Protein AF-A0A645G7L3-F1 (afdb_monomer_lite)

Organism: NCBI:txid1076179

InterPro domains:
  IPR011059 Metal-dependent hydrolase, composite domain superfamily [G3DSA:2.30.40.10] (1-49)
  IPR011059 Metal-dependent hydrolase, composite domain superfamily [SSF51338] (11-49)

Radius of gyration: 12.72 Å; chains: 1; bounding box: 27×19×32 Å

pLDDT: mean 92.67, std 10.32, range [52.19, 98.38]

Structure (mmCIF, N/CA/C/O backbone):
data_AF-A0A645G7L3-F1
#
_entry.id   AF-A0A645G7L3-F1
#
loop_
_atom_site.group_PDB
_atom_site.id
_atom_site.type_symbol
_atom_site.label_atom_id
_atom_site.label_alt_id
_atom_site.label_comp_id
_atom_site.label_asym_id
_atom_site.label_entity_id
_atom_site.label_seq_id
_atom_site.pdbx_PDB_ins_code
_atom_site.Cartn_x
_atom_site.Cartn_y
_atom_site.Cartn_z
_atom_site.occupancy
_atom_site.B_iso_or_equiv
_atom_site.auth_seq_id
_atom_site.auth_comp_id
_atom_site.auth_asym_id
_atom_site.auth_atom_id
_atom_site.pdbx_PDB_model_num
ATOM 1 N N . MET A 1 1 ? 6.088 12.579 15.247 1.00 65.00 1 MET A N 1
ATOM 2 C CA . MET A 1 1 ? 5.203 11.443 14.904 1.00 65.00 1 MET A CA 1
ATOM 3 C C . MET A 1 1 ? 3.771 11.957 14.856 1.00 65.00 1 MET A C 1
ATOM 5 O O . MET A 1 1 ? 3.443 12.786 15.693 1.00 65.00 1 MET A O 1
ATOM 9 N N . VAL A 1 2 ? 2.962 11.542 13.876 1.00 83.75 2 VAL A N 1
ATOM 10 C CA . VAL A 1 2 ? 1.612 12.105 13.626 1.00 83.75 2 VAL A CA 1
ATOM 11 C C . VAL A 1 2 ? 0.505 11.375 14.421 1.00 83.75 2 VAL A C 1
ATOM 13 O O . VAL A 1 2 ? -0.636 11.817 14.418 1.00 83.75 2 VAL A O 1
ATOM 16 N N . GLY A 1 3 ? 0.831 10.301 15.158 1.00 90.81 3 GLY A N 1
ATOM 17 C CA . GLY A 1 3 ? -0.097 9.619 16.079 1.00 90.81 3 GLY A CA 1
ATOM 18 C C . GLY A 1 3 ? -1.102 8.681 15.400 1.00 90.81 3 GLY A C 1
ATOM 19 O O . GLY A 1 3 ? -2.205 8.489 15.903 1.00 90.81 3 GLY A O 1
ATOM 20 N N . VAL A 1 4 ? -0.748 8.135 14.233 1.00 93.69 4 VAL A N 1
ATOM 21 C CA . VAL A 1 4 ? -1.620 7.283 13.396 1.00 93.69 4 VAL A CA 1
ATOM 22 C C . VAL A 1 4 ? -1.145 5.830 13.311 1.00 93.69 4 VAL A C 1
ATOM 24 O O . VAL A 1 4 ? -1.803 4.990 12.707 1.00 93.69 4 VAL A O 1
ATOM 27 N N . GLU A 1 5 ? -0.016 5.503 13.932 1.00 94.38 5 GLU A N 1
ATOM 28 C CA . GLU A 1 5 ? 0.638 4.191 13.869 1.00 94.38 5 GLU A CA 1
ATOM 29 C C . GLU A 1 5 ? -0.232 3.028 14.377 1.00 94.38 5 GLU A C 1
ATOM 31 O O . GLU A 1 5 ? -0.072 1.887 13.932 1.00 94.38 5 GLU A O 1
ATOM 36 N N . LYS A 1 6 ? -1.177 3.317 15.283 1.00 94.44 6 LYS A N 1
ATOM 37 C CA . LYS A 1 6 ? -2.143 2.333 15.795 1.00 94.44 6 LYS A CA 1
ATOM 38 C C . LYS A 1 6 ? -3.179 1.918 14.755 1.00 94.44 6 LYS A C 1
ATOM 40 O O . LYS A 1 6 ? -3.698 0.814 14.852 1.00 94.44 6 LYS A O 1
ATOM 45 N N . SER A 1 7 ? -3.491 2.782 13.789 1.00 95.38 7 SER A N 1
ATOM 46 C CA . SER A 1 7 ? -4.514 2.516 12.776 1.00 95.38 7 SER A CA 1
ATOM 47 C C . SER A 1 7 ? -3.943 2.265 11.383 1.00 95.38 7 SER A C 1
ATOM 49 O O . SER A 1 7 ? -4.613 1.602 10.597 1.00 95.38 7 SER A O 1
ATOM 51 N N . ARG A 1 8 ? -2.743 2.773 11.052 1.00 94.75 8 ARG A N 1
ATOM 52 C CA . ARG A 1 8 ? -2.147 2.707 9.702 1.00 94.75 8 ARG A CA 1
ATOM 53 C C . ARG A 1 8 ? -0.615 2.643 9.720 1.00 94.75 8 ARG A C 1
ATOM 55 O O . ARG A 1 8 ? 0.019 2.869 10.746 1.00 94.75 8 ARG A O 1
ATOM 62 N N . GLY A 1 9 ? -0.024 2.371 8.553 1.00 91.94 9 GLY A N 1
ATOM 63 C CA . GLY A 1 9 ? 1.421 2.474 8.294 1.00 91.94 9 GLY A CA 1
ATOM 64 C C . GLY A 1 9 ? 2.152 1.139 8.116 1.00 91.94 9 GLY A C 1
ATOM 65 O O . GLY A 1 9 ? 3.235 1.121 7.544 1.00 91.94 9 GLY A O 1
ATOM 66 N N . THR A 1 10 ? 1.552 0.027 8.541 1.00 95.94 10 THR A N 1
ATOM 67 C CA . THR A 1 10 ? 2.035 -1.343 8.300 1.00 95.94 10 THR A CA 1
ATOM 68 C C . THR A 1 10 ? 0.858 -2.261 7.976 1.00 95.94 10 THR A C 1
ATOM 70 O O . THR A 1 10 ? -0.291 -1.930 8.282 1.00 95.94 10 THR A O 1
ATOM 73 N N . LEU A 1 11 ? 1.133 -3.414 7.360 1.00 96.19 11 LEU A N 1
ATOM 74 C CA . LEU A 1 11 ? 0.123 -4.434 7.071 1.00 96.19 11 LEU A CA 1
ATOM 75 C C . LEU A 1 11 ? 0.012 -5.415 8.235 1.00 96.19 11 LEU A C 1
ATOM 77 O O . LEU A 1 11 ? 0.724 -6.413 8.299 1.00 96.19 11 LEU A O 1
ATOM 81 N N . GLU A 1 12 ? -0.891 -5.110 9.161 1.00 97.44 12 GLU A N 1
ATOM 82 C CA . GLU A 1 12 ? -1.145 -5.884 10.376 1.00 97.44 12 GLU A CA 1
ATOM 83 C C . GLU A 1 12 ? -2.654 -6.004 10.623 1.00 97.44 12 GLU A C 1
ATOM 85 O O . GLU A 1 12 ? -3.428 -5.096 10.309 1.00 97.44 12 GLU A O 1
ATOM 90 N N . ALA A 1 13 ? -3.087 -7.118 11.218 1.00 96.50 13 ALA A N 1
ATOM 91 C CA . ALA A 1 13 ? -4.487 -7.305 11.587 1.00 96.50 13 ALA A CA 1
ATOM 92 C C . ALA A 1 13 ? -4.945 -6.236 12.596 1.00 96.50 13 ALA A C 1
ATOM 94 O O . ALA A 1 13 ? -4.222 -5.887 13.525 1.00 96.50 13 ALA A O 1
ATOM 95 N N . GLY A 1 14 ? -6.166 -5.726 12.416 1.00 96.25 14 GLY A N 1
ATOM 96 C CA . GLY A 1 14 ? -6.734 -4.661 13.253 1.00 96.25 14 GLY A CA 1
ATOM 97 C C . GLY A 1 14 ? -6.404 -3.238 12.791 1.00 96.25 14 GLY A C 1
ATOM 98 O O . GLY A 1 14 ? -7.040 -2.300 13.270 1.00 96.25 14 GLY A O 1
ATOM 99 N N . LYS A 1 15 ? -5.480 -3.064 11.835 1.00 97.69 15 LYS A N 1
ATOM 100 C CA . LYS A 1 15 ? -5.259 -1.785 11.147 1.00 97.69 15 LYS A CA 1
ATOM 101 C C . LYS A 1 15 ? -6.193 -1.634 9.953 1.00 97.69 15 LYS A C 1
ATOM 103 O O . LYS A 1 15 ? -6.769 -2.603 9.455 1.00 97.69 15 LYS A O 1
ATOM 108 N N . GLU A 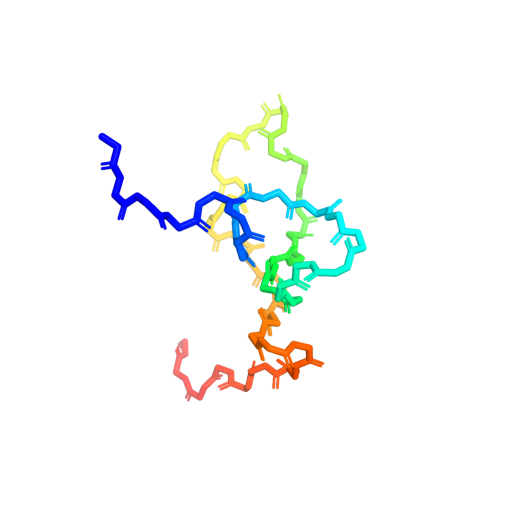1 16 ? -6.354 -0.401 9.492 1.00 97.69 16 GLU A N 1
ATOM 109 C CA . GLU A 1 16 ? -7.089 -0.147 8.263 1.00 97.69 16 GLU A CA 1
ATOM 110 C C . GLU A 1 16 ? -6.372 -0.787 7.070 1.00 97.69 16 GLU A C 1
ATOM 112 O O . GLU A 1 16 ? -5.159 -0.655 6.907 1.00 97.69 16 GLU A O 1
ATOM 117 N N . ALA A 1 17 ? -7.139 -1.466 6.216 1.00 97.50 17 ALA A N 1
ATOM 118 C CA . ALA A 1 17 ? -6.631 -2.135 5.024 1.00 97.50 17 ALA A CA 1
ATOM 119 C C . ALA A 1 17 ? -6.369 -1.133 3.880 1.00 97.50 17 ALA A C 1
ATOM 121 O O . ALA A 1 17 ? -7.053 -1.143 2.853 1.00 97.50 17 ALA A O 1
ATOM 122 N N . ASP A 1 18 ? -5.388 -0.256 4.096 1.00 97.19 18 ASP A N 1
ATOM 123 C CA . ASP A 1 18 ? -4.845 0.695 3.126 1.00 97.19 18 ASP A CA 1
ATOM 124 C C . ASP A 1 18 ? -3.528 0.145 2.562 1.00 97.19 18 ASP A C 1
ATOM 126 O O . ASP A 1 18 ? -2.533 0.050 3.283 1.00 97.19 18 ASP A O 1
ATOM 130 N N . PHE A 1 19 ? -3.502 -0.229 1.281 1.00 96.88 19 PHE A N 1
ATOM 131 C CA . PHE A 1 19 ? -2.296 -0.765 0.645 1.00 96.88 19 PHE A CA 1
ATOM 132 C C . PHE A 1 19 ? -2.285 -0.601 -0.874 1.00 96.88 19 PHE A C 1
ATOM 134 O O . PHE A 1 19 ? -3.311 -0.363 -1.518 1.00 96.88 19 PHE A O 1
ATOM 141 N N . LEU A 1 20 ? -1.090 -0.743 -1.444 1.00 96.69 20 LEU A N 1
ATOM 142 C CA . LEU A 1 20 ? -0.842 -0.741 -2.880 1.00 96.69 20 LEU A CA 1
ATOM 143 C C . LEU A 1 20 ? -0.467 -2.148 -3.335 1.00 96.69 20 LEU A C 1
ATOM 145 O O . LEU A 1 20 ? 0.189 -2.893 -2.610 1.00 96.69 20 LEU A O 1
ATOM 149 N N . VAL A 1 21 ? -0.842 -2.479 -4.563 1.00 96.88 21 VAL A N 1
ATOM 150 C CA . VAL A 1 21 ? -0.318 -3.639 -5.282 1.00 96.88 21 VAL A CA 1
ATOM 151 C C . VAL A 1 21 ? 0.518 -3.102 -6.432 1.00 96.88 21 VAL A C 1
ATOM 153 O O . VAL A 1 21 ? -0.018 -2.420 -7.307 1.00 96.88 21 VAL A O 1
ATOM 156 N N . LEU A 1 22 ? 1.819 -3.379 -6.420 1.00 97.31 22 LEU A N 1
ATOM 157 C CA . LEU A 1 22 ? 2.751 -2.929 -7.455 1.00 97.31 22 LEU A CA 1
ATOM 158 C C . LEU A 1 22 ? 2.871 -3.982 -8.560 1.00 97.31 22 LEU A C 1
ATOM 160 O O . LEU A 1 22 ? 2.672 -5.175 -8.313 1.00 97.31 22 LEU A O 1
ATOM 164 N N . ALA A 1 23 ? 3.148 -3.537 -9.785 1.00 97.38 23 ALA A N 1
ATOM 165 C CA . ALA A 1 23 ? 3.452 -4.438 -10.896 1.00 97.38 23 ALA A CA 1
ATOM 166 C C . ALA A 1 23 ? 4.872 -5.027 -10.798 1.00 97.38 23 ALA A C 1
ATOM 168 O O . ALA A 1 23 ? 5.133 -6.093 -11.349 1.00 97.38 23 ALA A O 1
ATOM 169 N N . GLU A 1 24 ? 5.757 -4.342 -10.073 1.00 97.88 24 GLU A N 1
ATOM 170 C CA . GLU A 1 24 ? 7.193 -4.611 -9.990 1.00 97.88 24 GLU A CA 1
ATOM 171 C C . GLU A 1 24 ? 7.663 -4.670 -8.529 1.00 97.88 24 GLU A C 1
ATOM 173 O O . GLU A 1 24 ? 6.944 -4.258 -7.612 1.00 97.88 24 GLU A O 1
ATOM 178 N N . ASN A 1 25 ? 8.864 -5.211 -8.302 1.00 97.56 25 ASN A N 1
ATOM 179 C CA . ASN A 1 25 ? 9.443 -5.345 -6.969 1.00 97.56 25 ASN A CA 1
ATOM 180 C C . ASN A 1 25 ? 10.134 -4.037 -6.531 1.00 97.56 25 ASN A C 1
ATOM 182 O O . ASN A 1 25 ? 11.175 -3.689 -7.090 1.00 97.56 25 ASN A O 1
ATOM 186 N N . PRO A 1 26 ? 9.641 -3.349 -5.485 1.00 97.38 26 PRO A N 1
ATOM 187 C CA . PRO A 1 26 ? 10.222 -2.088 -5.028 1.00 97.38 26 PRO A CA 1
ATOM 188 C C . PRO A 1 26 ? 11.575 -2.240 -4.317 1.00 97.38 26 PRO A C 1
ATOM 190 O O . PRO A 1 26 ? 12.220 -1.238 -4.022 1.00 97.38 26 PRO A O 1
ATOM 193 N N . LEU A 1 27 ? 11.994 -3.469 -3.985 1.00 98.06 27 LEU A N 1
ATOM 194 C CA . LEU A 1 27 ? 13.317 -3.725 -3.406 1.00 98.06 27 LEU A CA 1
ATOM 195 C C . LEU A 1 27 ? 14.426 -3.727 -4.464 1.00 98.06 27 LEU A C 1
ATOM 197 O O . LEU A 1 27 ? 15.580 -3.492 -4.113 1.00 98.06 27 LEU A O 1
ATOM 201 N N . ASP A 1 28 ? 14.069 -3.980 -5.727 1.00 98.38 28 ASP A N 1
ATOM 202 C CA . ASP A 1 28 ? 15.005 -3.976 -6.853 1.00 98.38 28 ASP A CA 1
ATOM 203 C C . ASP A 1 28 ? 15.116 -2.568 -7.468 1.00 98.38 28 ASP A C 1
ATOM 205 O O . ASP A 1 28 ? 16.217 -2.131 -7.800 1.00 98.38 28 ASP A O 1
ATOM 209 N N . ASP A 1 29 ? 13.992 -1.842 -7.572 1.00 96.25 29 ASP A N 1
ATOM 210 C CA . ASP A 1 29 ? 13.928 -0.460 -8.064 1.00 96.25 29 ASP A CA 1
ATOM 211 C C . ASP A 1 29 ? 12.798 0.336 -7.380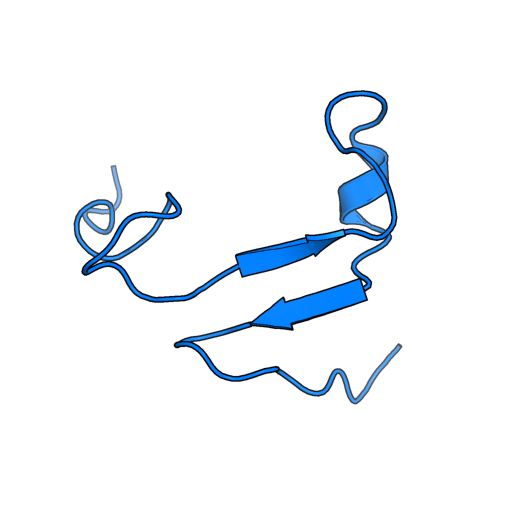 1.00 96.25 29 ASP A C 1
ATOM 213 O O . ASP A 1 29 ? 11.637 -0.075 -7.359 1.00 96.25 29 ASP A O 1
ATOM 217 N N . LEU A 1 30 ? 13.117 1.527 -6.865 1.00 96.88 30 LEU A N 1
ATOM 218 C CA . LEU A 1 30 ? 12.129 2.438 -6.279 1.00 96.88 30 LEU A CA 1
ATOM 219 C C . LEU A 1 30 ? 11.166 3.026 -7.327 1.00 96.88 30 LEU A C 1
ATOM 221 O O . LEU A 1 30 ? 10.070 3.456 -6.959 1.00 96.88 30 LEU A O 1
ATOM 225 N N . GLY A 1 31 ? 11.518 2.998 -8.617 1.00 97.25 31 GLY A N 1
ATOM 226 C CA . GLY A 1 31 ? 10.625 3.355 -9.726 1.00 97.25 31 GLY A CA 1
ATOM 227 C C . GLY A 1 31 ? 9.336 2.523 -9.767 1.00 97.25 31 GLY A C 1
ATOM 228 O O . GLY A 1 31 ? 8.307 3.001 -10.243 1.00 97.25 31 GLY A O 1
ATOM 229 N N . ALA A 1 32 ? 9.324 1.336 -9.147 1.00 97.69 32 ALA A N 1
ATOM 230 C CA . ALA A 1 32 ? 8.143 0.476 -9.039 1.00 97.69 32 ALA A CA 1
ATOM 231 C C . ALA A 1 32 ? 6.915 1.177 -8.416 1.00 97.69 32 ALA A C 1
ATOM 233 O O . ALA A 1 32 ? 5.774 0.789 -8.685 1.00 97.69 32 ALA A O 1
ATOM 234 N N . PH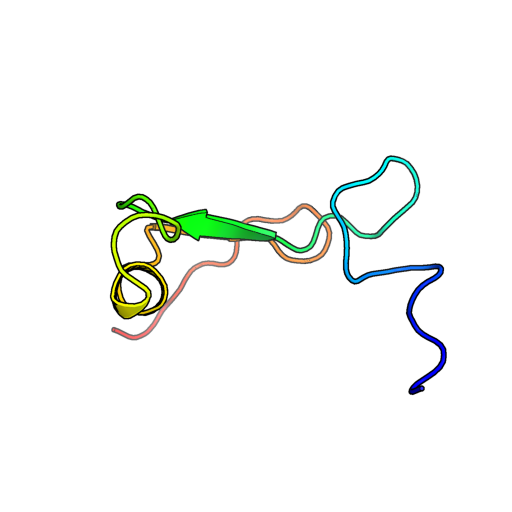E A 1 33 ? 7.111 2.221 -7.597 1.00 96.38 33 PHE A N 1
ATOM 235 C CA . PHE A 1 33 ? 6.013 3.000 -7.009 1.00 96.38 33 PHE A CA 1
ATOM 236 C C . PHE A 1 33 ? 5.255 3.877 -8.019 1.00 96.38 33 PHE A C 1
ATOM 238 O O . PHE A 1 33 ? 4.146 4.323 -7.713 1.00 96.38 33 PHE A O 1
ATOM 245 N N . GLU A 1 34 ? 5.793 4.093 -9.219 1.00 94.88 34 GLU A N 1
ATOM 246 C CA . GLU A 1 34 ? 5.079 4.743 -10.324 1.00 94.88 34 GLU A CA 1
ATOM 247 C C . GLU A 1 34 ? 4.156 3.749 -11.055 1.00 94.88 34 GLU A C 1
ATOM 249 O O . GLU A 1 34 ? 3.120 4.131 -11.602 1.00 94.88 34 GLU A O 1
ATOM 254 N N . HIS A 1 35 ? 4.461 2.447 -10.985 1.00 95.00 35 HIS A N 1
ATOM 255 C CA . HIS A 1 35 ? 3.760 1.364 -11.686 1.00 95.00 35 HIS A CA 1
ATOM 256 C C . HIS A 1 35 ? 2.765 0.630 -10.766 1.00 95.00 35 HIS A C 1
ATOM 258 O O . HIS A 1 35 ? 2.803 -0.590 -10.560 1.00 95.00 35 HIS A O 1
ATOM 264 N N . ILE A 1 36 ? 1.836 1.393 -10.185 1.00 95.44 36 ILE A N 1
ATOM 265 C CA . ILE A 1 36 ? 0.803 0.867 -9.281 1.00 95.44 36 ILE A CA 1
ATOM 266 C C . ILE A 1 36 ? -0.279 0.131 -10.080 1.00 95.44 36 ILE A C 1
ATOM 268 O O . ILE A 1 36 ? -0.996 0.737 -10.876 1.00 95.44 36 ILE A O 1
ATOM 272 N N . ARG A 1 37 ? -0.470 -1.160 -9.791 1.00 95.69 37 ARG A N 1
ATOM 273 C CA . ARG A 1 37 ? -1.514 -1.996 -10.400 1.00 95.69 37 ARG A CA 1
ATOM 274 C C . ARG A 1 37 ? -2.874 -1.794 -9.736 1.00 95.69 37 ARG A C 1
ATOM 276 O O . ARG A 1 37 ? -3.885 -1.663 -10.421 1.00 95.69 37 ARG A O 1
ATOM 283 N N . GLU A 1 38 ? -2.914 -1.784 -8.404 1.00 96.50 38 GLU A N 1
ATOM 284 C CA . GLU A 1 38 ? -4.155 -1.617 -7.638 1.00 96.50 38 GLU A CA 1
ATOM 285 C C . GLU A 1 38 ? -3.938 -0.751 -6.396 1.00 96.50 38 GLU A C 1
ATOM 287 O O . GLU A 1 38 ? -2.867 -0.759 -5.788 1.00 96.50 38 GLU A O 1
ATOM 292 N N . VAL A 1 39 ? -4.986 -0.030 -6.002 1.00 96.62 39 VAL A N 1
ATOM 293 C CA . VAL A 1 39 ? -5.037 0.743 -4.759 1.00 96.62 39 VAL A CA 1
ATOM 294 C C . VAL A 1 39 ? -6.210 0.238 -3.936 1.00 96.62 39 VAL A C 1
ATOM 296 O O . VAL A 1 39 ? -7.340 0.217 -4.428 1.00 96.62 39 VAL A O 1
ATOM 299 N N . TYR A 1 40 ? -5.953 -0.113 -2.681 1.00 97.12 40 TYR A N 1
ATOM 300 C CA . TYR A 1 40 ? -6.984 -0.412 -1.696 1.00 97.12 40 TYR A CA 1
ATOM 301 C C . TYR A 1 40 ? -6.974 0.657 -0.613 1.00 97.12 40 TYR A C 1
ATOM 303 O O . TYR A 1 40 ? -5.917 1.021 -0.098 1.00 97.12 40 TYR A O 1
ATOM 311 N N . LYS A 1 41 ? -8.164 1.159 -0.282 1.00 96.50 41 LYS A N 1
ATOM 312 C CA . LYS A 1 41 ? -8.387 2.108 0.807 1.00 96.50 41 LYS A CA 1
ATOM 313 C C . LYS A 1 41 ? -9.543 1.622 1.674 1.00 96.50 41 LYS A C 1
ATOM 315 O O . LYS A 1 41 ? -10.643 1.402 1.163 1.00 96.50 41 LYS A O 1
ATOM 320 N N . GLY A 1 42 ? -9.308 1.424 2.966 1.00 95.88 42 GLY A N 1
ATOM 321 C CA . GLY A 1 42 ? -10.277 0.875 3.913 1.00 95.88 42 GLY A CA 1
ATOM 322 C C . GLY A 1 42 ? -10.811 -0.494 3.482 1.00 95.88 42 GLY A C 1
ATOM 323 O O . GLY A 1 42 ? -11.999 -0.768 3.643 1.00 95.88 42 GLY A O 1
ATOM 324 N N . GLY A 1 43 ? -9.972 -1.320 2.847 1.00 96.38 43 GLY A N 1
ATOM 325 C CA . GLY A 1 43 ? -10.349 -2.639 2.328 1.00 96.38 43 GLY A CA 1
ATOM 326 C C . GLY A 1 43 ? -11.157 -2.617 1.028 1.00 96.38 43 GLY A C 1
ATOM 327 O O . GLY A 1 43 ? -11.588 -3.668 0.560 1.00 96.38 43 GLY A O 1
ATOM 328 N N . ARG A 1 44 ? -11.367 -1.446 0.417 1.00 97.12 44 ARG A N 1
ATOM 329 C CA . ARG A 1 44 ? -12.076 -1.311 -0.860 1.00 97.12 44 ARG A CA 1
ATOM 330 C C . ARG A 1 44 ? -11.101 -0.966 -1.970 1.00 97.12 44 ARG A C 1
ATOM 332 O O . ARG A 1 44 ? -10.291 -0.052 -1.819 1.00 97.12 44 ARG A O 1
ATOM 339 N N . ARG A 1 45 ? -11.221 -1.658 -3.103 1.00 96.50 45 ARG A N 1
ATOM 340 C CA . ARG A 1 45 ? -10.493 -1.301 -4.320 1.00 96.50 45 ARG A CA 1
ATOM 341 C C . ARG A 1 45 ? -10.964 0.070 -4.805 1.00 96.50 45 ARG A C 1
ATOM 343 O O . ARG A 1 45 ? -12.164 0.305 -4.936 1.00 96.50 45 ARG A O 1
ATOM 350 N N . VAL A 1 46 ? -10.020 0.966 -5.065 1.00 95.44 46 VA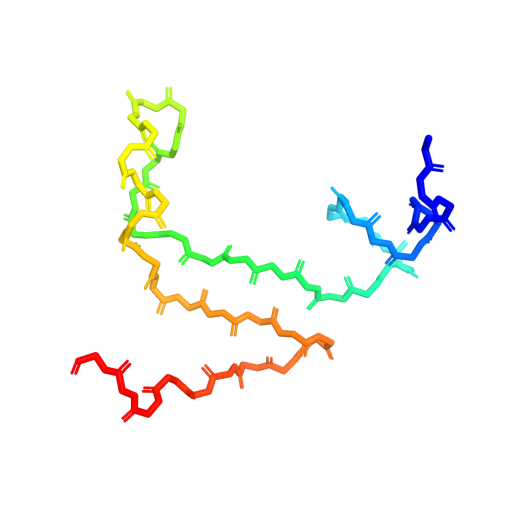L A N 1
ATOM 351 C CA . VAL A 1 46 ? -10.287 2.296 -5.616 1.00 95.44 46 VAL A CA 1
ATOM 352 C C . VAL A 1 46 ? -10.180 2.228 -7.136 1.00 95.44 46 VAL A C 1
ATOM 354 O O . VAL A 1 46 ? -9.141 1.845 -7.674 1.00 95.44 46 VAL A O 1
ATOM 357 N N . GLU A 1 47 ? -11.239 2.624 -7.840 1.00 89.94 47 GLU A N 1
ATOM 358 C CA . GLU A 1 47 ? -11.178 2.839 -9.286 1.00 89.94 47 GLU A CA 1
ATOM 359 C C . GLU A 1 47 ? -10.409 4.130 -9.584 1.00 89.94 47 GLU A C 1
ATOM 361 O O . GLU A 1 47 ? -10.824 5.226 -9.195 1.00 89.94 47 GLU A O 1
ATOM 366 N N . ARG A 1 48 ? -9.283 4.018 -10.293 1.00 77.06 48 ARG A N 1
ATOM 367 C CA . ARG A 1 48 ? 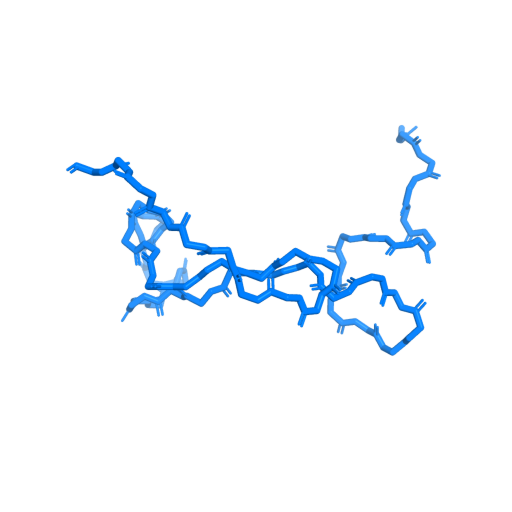-8.569 5.184 -10.818 1.00 77.06 48 ARG A CA 1
ATOM 368 C C . ARG A 1 48 ? -9.251 5.619 -12.110 1.00 77.06 48 ARG A C 1
ATOM 370 O O . ARG A 1 48 ? -9.060 4.999 -13.146 1.00 77.06 48 ARG A O 1
ATOM 377 N N . LYS A 1 49 ? -10.072 6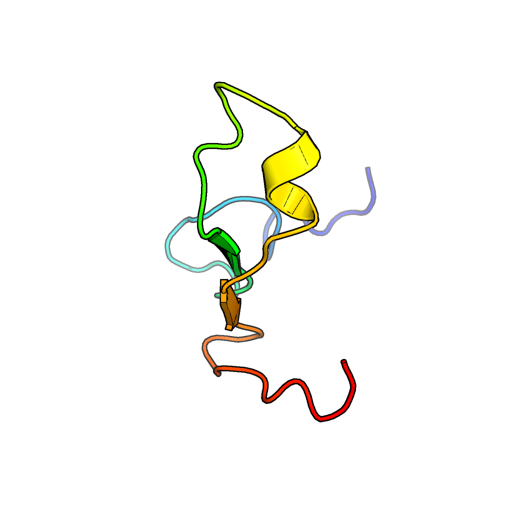.670 -12.032 1.00 66.88 49 LYS A N 1
ATOM 378 C CA . LYS A 1 49 ? -10.802 7.203 -13.196 1.00 66.88 49 LYS A CA 1
ATOM 379 C C . LYS A 1 49 ? -9.959 8.073 -14.132 1.00 66.88 49 LYS A C 1
ATOM 381 O O . LYS A 1 49 ? -10.452 8.434 -15.190 1.00 66.88 49 LYS A O 1
ATOM 386 N N . TYR A 1 50 ? -8.719 8.392 -13.765 1.00 55.69 50 TYR A N 1
ATOM 387 C CA . TYR A 1 50 ? -7.848 9.251 -14.564 1.00 55.69 50 TYR A CA 1
ATOM 388 C C . TYR A 1 50 ? -6.402 8.750 -14.478 1.00 55.69 50 TYR A C 1
ATOM 390 O O . TYR A 1 50 ? -5.760 8.879 -13.433 1.00 55.69 50 TYR A O 1
ATOM 398 N N . LEU A 1 51 ? -5.947 8.145 -15.574 1.00 52.19 51 LEU A N 1
ATOM 399 C CA . LEU A 1 51 ? -4.559 8.043 -16.022 1.00 52.19 51 LEU A CA 1
ATOM 400 C C . LEU A 1 51 ? -4.547 8.515 -17.477 1.00 52.19 51 LEU A C 1
ATOM 402 O O . LEU A 1 51 ? -5.502 8.138 -18.196 1.00 52.19 51 LEU A O 1
#

Foldseek 3Di:
DPPCVQADDDPDPPHFPWDWDFPDDCVVPVCSVVRTPWTDGSNDTDDDPDD

Sequence (51 aa):
MVGVEKSRGTLEAGKEADFLVLAENPLDDLGAFEHIREVYKGGRRVERKYL

Secondary structure (DSSP, 8-state):
--S-TTTSSS--TTS---EEEESS-TTT-GGGGGSEEEEEETTEEPP----